Protein AF-A0A7X8QXZ8-F1 (afdb_monomer_lite)

Secondary structure (DSSP, 8-state):
--TTHHHHHHHHHHHHHHHHHHHHHHHHHHHHHHHHHHHHHHHHHHHHHHHHHHHHHHTSHHHHHHHHHHHH---PPPGGG-----GGGG----S-SHHHHHHHTTSS--

pLDDT: mean 71.01, std 10.29, range [41.56, 92.19]

Structure (mmCIF, N/CA/C/O backbone):
data_AF-A0A7X8QXZ8-F1
#
_entry.id   AF-A0A7X8QXZ8-F1
#
loop_
_atom_site.group_PDB
_atom_site.id
_atom_site.type_symbol
_atom_site.label_atom_id
_atom_site.label_alt_id
_atom_site.label_comp_id
_atom_site.label_asym_id
_atom_site.label_entity_id
_atom_site.label_seq_id
_atom_site.pdbx_PDB_ins_code
_atom_site.Cartn_x
_atom_site.Cartn_y
_atom_site.Cartn_z
_atom_site.occupancy
_atom_site.B_iso_or_equiv
_atom_site.auth_seq_id
_atom_site.auth_comp_id
_atom_site.auth_asym_id
_atom_site.auth_atom_id
_atom_site.pdbx_PDB_model_num
ATOM 1 N N . MET A 1 1 ? 43.842 -2.241 -51.329 1.00 52.72 1 MET A N 1
ATOM 2 C CA . MET A 1 1 ? 43.573 -2.376 -49.875 1.00 52.72 1 MET A CA 1
ATOM 3 C C . MET A 1 1 ? 42.426 -1.454 -49.409 1.00 52.72 1 MET A C 1
ATOM 5 O O . MET A 1 1 ? 42.419 -1.037 -48.264 1.00 52.72 1 MET A O 1
ATOM 9 N N . GLU A 1 2 ? 41.401 -1.175 -50.230 1.00 58.75 2 GLU A N 1
ATOM 10 C CA . GLU A 1 2 ? 40.462 -0.059 -49.948 1.00 58.75 2 GLU A CA 1
ATOM 11 C C . GLU A 1 2 ? 39.026 -0.471 -49.571 1.00 58.75 2 GLU A C 1
ATOM 13 O O . GLU A 1 2 ? 38.242 0.350 -49.113 1.00 58.75 2 GLU A O 1
ATOM 18 N N . ARG A 1 3 ? 38.663 -1.757 -49.667 1.00 62.59 3 ARG A N 1
ATOM 19 C CA . ARG A 1 3 ? 37.288 -2.234 -49.397 1.00 62.59 3 ARG A CA 1
ATOM 20 C C . ARG A 1 3 ? 36.935 -2.465 -47.919 1.00 62.59 3 ARG A C 1
ATOM 22 O O . ARG A 1 3 ? 35.807 -2.845 -47.628 1.00 62.59 3 ARG A O 1
ATOM 29 N N . ARG A 1 4 ? 37.869 -2.272 -46.979 1.00 61.00 4 ARG A N 1
ATOM 30 C CA . ARG A 1 4 ? 37.648 -2.571 -45.546 1.00 61.00 4 ARG A CA 1
ATOM 31 C C . ARG A 1 4 ? 36.936 -1.443 -44.786 1.00 61.00 4 ARG A C 1
ATOM 33 O O . ARG A 1 4 ? 36.181 -1.727 -43.865 1.00 61.00 4 ARG A O 1
ATOM 40 N N . PHE A 1 5 ? 37.098 -0.189 -45.212 1.00 62.91 5 PHE A N 1
ATOM 41 C CA . PHE A 1 5 ? 36.437 0.979 -44.612 1.00 62.91 5 PHE A CA 1
ATOM 42 C C . PHE A 1 5 ? 34.898 0.907 -44.540 1.00 62.91 5 PHE A C 1
ATOM 44 O O . PHE A 1 5 ? 34.362 1.180 -43.466 1.00 62.91 5 PHE A O 1
ATOM 51 N N . PRO A 1 6 ? 34.161 0.487 -45.591 1.00 76.75 6 PRO A N 1
ATOM 52 C CA . PRO A 1 6 ? 32.701 0.391 -45.504 1.00 76.75 6 PRO A CA 1
ATOM 53 C C . PRO A 1 6 ? 32.225 -0.713 -44.549 1.00 76.75 6 PRO A C 1
ATOM 55 O O . PRO A 1 6 ? 31.165 -0.586 -43.944 1.00 76.75 6 PRO A O 1
ATOM 58 N N . ILE A 1 7 ? 33.019 -1.775 -44.363 1.00 83.31 7 ILE A N 1
ATOM 59 C CA . ILE A 1 7 ? 32.681 -2.890 -43.465 1.00 83.31 7 ILE A CA 1
ATOM 60 C C . ILE A 1 7 ? 32.770 -2.438 -42.004 1.00 83.31 7 ILE A C 1
ATOM 62 O O . ILE A 1 7 ? 31.886 -2.747 -41.209 1.00 83.31 7 ILE A O 1
ATOM 66 N N . TYR A 1 8 ? 33.795 -1.655 -41.653 1.00 88.19 8 TYR A N 1
ATOM 67 C CA . TYR A 1 8 ? 33.914 -1.086 -40.309 1.00 88.19 8 TYR A CA 1
ATOM 68 C C . TYR A 1 8 ? 32.810 -0.070 -40.006 1.00 88.19 8 TYR A C 1
ATOM 70 O O . TYR A 1 8 ? 32.297 -0.059 -38.890 1.00 88.19 8 TYR A O 1
ATOM 78 N N . GLY A 1 9 ? 32.397 0.729 -40.996 1.00 87.88 9 GLY A N 1
ATOM 79 C CA . GLY A 1 9 ? 31.252 1.634 -40.855 1.00 87.88 9 GLY A CA 1
ATOM 80 C C . GLY A 1 9 ? 29.947 0.884 -40.582 1.00 87.88 9 GLY A C 1
ATOM 81 O O . GLY A 1 9 ? 29.209 1.243 -39.667 1.00 87.88 9 GLY A O 1
ATOM 82 N N . LEU A 1 10 ? 29.697 -0.206 -41.314 1.00 90.12 10 LEU A N 1
ATOM 83 C CA . LEU A 1 10 ? 28.517 -1.046 -41.105 1.00 90.12 10 LEU A CA 1
ATOM 84 C C . LEU A 1 10 ? 28.540 -1.745 -39.735 1.00 90.12 10 LEU A C 1
ATOM 86 O O . LEU A 1 10 ? 27.512 -1.817 -39.066 1.00 90.12 10 LEU A O 1
ATOM 90 N N . LEU A 1 11 ? 29.711 -2.214 -39.293 1.00 91.44 11 LEU A N 1
ATOM 91 C CA . LEU A 1 11 ? 29.885 -2.806 -37.964 1.00 91.44 11 LEU A CA 1
ATOM 92 C C . LEU A 1 11 ? 29.644 -1.790 -36.846 1.00 91.44 11 LEU A C 1
ATOM 94 O O . LEU A 1 11 ? 28.951 -2.111 -35.885 1.00 91.44 11 LEU A O 1
ATOM 98 N N . MET A 1 12 ? 30.161 -0.567 -36.980 1.00 89.81 12 MET A N 1
ATOM 99 C CA . MET A 1 12 ? 29.908 0.504 -36.012 1.00 89.81 12 MET A CA 1
ATOM 100 C C . MET A 1 12 ? 28.430 0.888 -35.958 1.00 89.81 12 MET A C 1
ATOM 102 O O . MET A 1 12 ? 27.880 1.044 -34.871 1.00 89.81 12 MET A O 1
ATOM 106 N N . LEU A 1 13 ? 27.765 0.977 -37.111 1.00 92.19 13 LEU A N 1
ATOM 107 C CA . LEU A 1 13 ? 26.332 1.254 -37.175 1.00 92.19 13 LEU A CA 1
ATOM 108 C C . LEU A 1 13 ? 25.511 0.131 -36.518 1.00 92.19 13 LEU A C 1
ATOM 110 O O . LEU A 1 13 ? 24.589 0.407 -35.752 1.00 92.19 13 LEU A O 1
ATOM 114 N N . GLY A 1 14 ? 25.870 -1.130 -36.776 1.00 92.12 14 GLY A N 1
ATOM 115 C CA . GLY A 1 14 ? 25.235 -2.293 -36.156 1.00 92.12 14 GLY A CA 1
ATOM 116 C C . GLY A 1 14 ? 25.433 -2.335 -34.639 1.00 92.12 14 GLY A C 1
ATOM 117 O O . GLY A 1 14 ? 24.482 -2.592 -33.901 1.00 92.12 14 GLY A O 1
ATOM 118 N N . LEU A 1 15 ? 26.640 -2.013 -34.164 1.00 91.69 15 LEU A N 1
ATOM 119 C CA . LEU A 1 15 ? 26.941 -1.912 -32.736 1.00 91.69 15 LEU A CA 1
ATOM 120 C C . LEU A 1 15 ? 26.103 -0.808 -32.073 1.00 91.69 15 LEU A C 1
ATOM 122 O O . LEU A 1 15 ? 25.468 -1.048 -31.048 1.00 91.69 15 LEU A O 1
ATOM 126 N N . LEU A 1 16 ? 26.048 0.378 -32.688 1.00 89.94 16 LEU A N 1
ATOM 127 C CA . LEU A 1 16 ? 25.285 1.520 -32.181 1.00 89.94 16 LEU A CA 1
ATOM 128 C C . LEU A 1 16 ? 23.782 1.206 -32.096 1.00 89.94 16 LEU A C 1
ATOM 130 O O . LEU A 1 16 ? 23.138 1.495 -31.086 1.00 89.94 1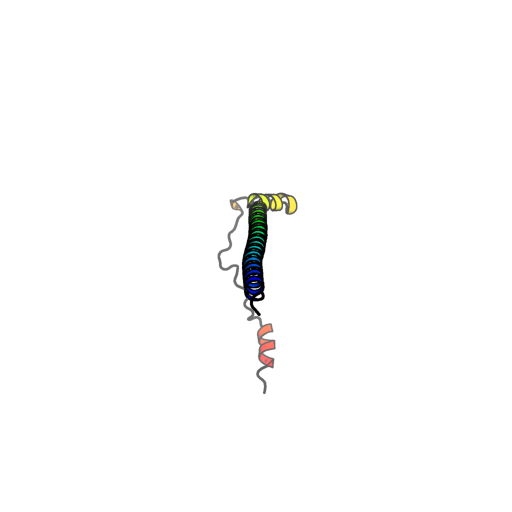6 LEU A O 1
ATOM 134 N N . ALA A 1 17 ? 23.233 0.563 -33.130 1.00 86.94 17 ALA A N 1
ATOM 135 C CA . ALA A 1 17 ? 21.842 0.122 -33.144 1.00 86.94 17 ALA A CA 1
ATOM 136 C C . ALA A 1 17 ? 21.560 -0.906 -32.035 1.00 86.94 17 ALA A C 1
ATOM 138 O O . ALA A 1 17 ? 20.546 -0.806 -31.345 1.00 86.94 17 ALA A O 1
ATOM 139 N N . SER A 1 18 ? 22.476 -1.855 -31.814 1.00 86.50 18 SER A N 1
ATOM 140 C CA . SER A 1 18 ? 22.339 -2.858 -30.754 1.00 86.50 18 SER A CA 1
ATOM 141 C C . SER A 1 18 ? 22.337 -2.234 -29.355 1.00 86.50 18 SER A C 1
ATOM 143 O O . SER A 1 18 ? 21.535 -2.640 -28.516 1.00 86.50 18 SER A O 1
ATOM 145 N N . VAL A 1 19 ? 23.194 -1.239 -29.100 1.00 87.31 19 VAL A N 1
ATOM 146 C CA . VAL A 1 19 ? 23.243 -0.534 -27.806 1.00 87.31 19 VAL A CA 1
ATOM 147 C C . VAL A 1 19 ? 21.935 0.217 -27.545 1.00 87.31 19 VAL A C 1
ATOM 149 O O . VAL A 1 19 ? 21.363 0.082 -26.465 1.00 87.31 19 VAL A O 1
ATOM 152 N N . MET A 1 20 ? 21.395 0.921 -28.546 1.00 81.62 20 MET A N 1
ATOM 153 C CA . MET A 1 20 ? 20.111 1.620 -28.398 1.00 81.62 20 MET A CA 1
ATOM 154 C C . MET A 1 20 ? 18.937 0.679 -28.113 1.00 81.62 20 MET A C 1
ATOM 156 O O . MET A 1 20 ? 18.042 1.017 -27.334 1.00 81.62 20 MET A O 1
ATOM 160 N N . VAL A 1 21 ? 18.911 -0.501 -28.739 1.00 82.00 21 VAL A N 1
ATOM 161 C CA . VAL A 1 21 ? 17.874 -1.503 -28.451 1.00 82.00 21 VAL A CA 1
ATOM 162 C C . VAL A 1 21 ? 18.027 -2.027 -27.023 1.00 82.00 21 VAL A C 1
ATOM 164 O O . VAL A 1 21 ? 17.032 -2.147 -26.309 1.00 82.00 21 VAL A O 1
ATOM 167 N N . PHE A 1 22 ? 19.259 -2.279 -26.580 1.00 80.62 22 PHE A N 1
ATOM 168 C CA . PHE A 1 22 ? 19.542 -2.771 -25.235 1.00 80.62 22 PHE A CA 1
ATOM 169 C C . PHE A 1 22 ? 19.105 -1.776 -24.149 1.00 80.62 22 PHE A C 1
ATOM 171 O O . PHE A 1 22 ? 18.420 -2.172 -23.208 1.00 80.62 22 PHE A O 1
ATOM 178 N N . GLU A 1 23 ? 19.390 -0.481 -24.315 1.00 70.88 23 GLU A N 1
ATOM 179 C CA . GLU A 1 23 ? 18.923 0.565 -23.392 1.00 70.88 23 GLU A CA 1
ATOM 180 C C . GLU A 1 23 ? 17.395 0.616 -23.289 1.00 70.88 23 GLU A C 1
ATOM 182 O O . GLU A 1 23 ? 16.843 0.694 -22.189 1.00 70.88 23 GLU A O 1
ATOM 187 N N . ARG A 1 24 ? 16.688 0.515 -24.422 1.00 68.25 24 ARG A N 1
ATOM 188 C CA . ARG A 1 24 ? 15.216 0.511 -24.437 1.00 68.25 24 ARG A CA 1
ATOM 189 C C . ARG A 1 24 ? 14.633 -0.715 -23.741 1.00 68.25 24 ARG A C 1
ATOM 191 O O . ARG A 1 24 ? 13.643 -0.591 -23.017 1.00 68.25 24 ARG A O 1
ATOM 198 N N . VAL A 1 25 ? 15.235 -1.887 -23.933 1.00 69.25 25 VAL A N 1
ATOM 199 C CA . VAL A 1 25 ? 14.810 -3.128 -23.268 1.00 69.25 25 VAL A CA 1
ATOM 200 C C . VAL A 1 25 ? 15.044 -3.027 -21.761 1.00 69.25 25 VAL A C 1
ATOM 202 O O . VAL A 1 25 ? 14.127 -3.316 -20.992 1.00 69.25 25 VAL A O 1
ATOM 205 N N . TYR A 1 26 ? 16.203 -2.527 -21.329 1.00 63.88 26 TYR A N 1
ATOM 206 C CA . TYR A 1 26 ? 16.491 -2.294 -19.911 1.00 63.88 26 TYR A CA 1
ATOM 207 C C . TYR A 1 26 ? 15.519 -1.301 -19.277 1.00 63.88 26 TYR A C 1
ATOM 209 O O . TYR A 1 26 ? 14.947 -1.596 -18.230 1.00 63.88 26 TYR A O 1
ATOM 217 N N . ALA A 1 27 ? 15.254 -0.169 -19.932 1.00 61.47 27 ALA A N 1
ATOM 218 C CA . ALA A 1 27 ? 14.287 0.814 -19.450 1.00 61.47 27 ALA A CA 1
ATOM 219 C C . ALA A 1 27 ? 12.870 0.226 -19.329 1.00 61.47 27 ALA A C 1
ATOM 221 O O . ALA A 1 27 ? 12.162 0.502 -18.362 1.00 61.47 27 ALA A O 1
ATOM 222 N N . THR A 1 28 ? 12.472 -0.632 -20.271 1.00 63.56 28 THR A N 1
ATOM 223 C CA . THR A 1 28 ? 11.162 -1.300 -20.246 1.00 63.56 28 THR A CA 1
ATOM 224 C C . THR A 1 28 ? 11.077 -2.339 -19.127 1.00 63.56 28 THR A C 1
ATOM 226 O O . THR A 1 28 ? 10.069 -2.400 -18.425 1.00 63.56 28 THR A O 1
ATOM 229 N N . HIS A 1 29 ? 12.136 -3.121 -18.903 1.00 61.22 29 HIS A N 1
ATOM 230 C CA . HIS A 1 29 ? 12.199 -4.079 -17.798 1.00 61.22 29 HIS A CA 1
ATOM 231 C C . HIS A 1 29 ? 12.221 -3.389 -16.430 1.00 61.22 29 HIS A C 1
ATOM 233 O O . HIS A 1 29 ? 11.477 -3.802 -15.541 1.00 61.22 29 HIS A O 1
ATOM 239 N N . MET A 1 30 ? 12.996 -2.310 -16.271 1.00 61.06 30 MET A N 1
ATOM 240 C CA . MET A 1 30 ? 12.972 -1.486 -15.058 1.00 61.06 30 MET A CA 1
ATOM 241 C C . MET A 1 30 ? 11.589 -0.864 -14.838 1.00 61.06 30 MET A C 1
ATOM 243 O O . MET A 1 30 ? 11.068 -0.907 -13.727 1.00 61.06 30 MET A O 1
ATOM 247 N N . GLY A 1 31 ? 10.970 -0.318 -15.889 1.00 60.84 31 GLY A N 1
ATOM 248 C CA . GLY A 1 31 ? 9.632 0.268 -15.814 1.00 60.84 31 GLY A CA 1
ATOM 249 C C . GLY A 1 31 ? 8.573 -0.751 -15.397 1.00 60.84 31 GLY A C 1
ATOM 250 O O . GLY A 1 31 ? 7.737 -0.452 -14.545 1.00 60.84 31 GLY A O 1
ATOM 251 N N . LYS A 1 32 ? 8.653 -1.974 -15.933 1.00 62.19 32 LYS A N 1
ATOM 252 C CA . LYS A 1 32 ? 7.759 -3.076 -15.571 1.00 62.19 32 LYS A CA 1
ATOM 253 C C . LYS A 1 32 ? 7.972 -3.541 -14.129 1.00 62.19 32 LYS A C 1
ATOM 255 O O . LYS A 1 32 ? 7.004 -3.654 -13.394 1.00 62.19 32 LYS A O 1
ATOM 260 N N . ALA A 1 33 ? 9.220 -3.694 -13.686 1.00 64.44 33 ALA A N 1
ATOM 261 C CA . ALA A 1 33 ? 9.521 -4.053 -12.299 1.00 64.44 33 ALA A CA 1
ATOM 262 C C . ALA A 1 33 ? 9.016 -3.000 -11.293 1.00 64.44 33 ALA A C 1
ATOM 264 O O . ALA A 1 33 ? 8.513 -3.343 -10.226 1.00 64.44 33 ALA A O 1
ATOM 265 N N . VAL A 1 34 ? 9.105 -1.711 -11.639 1.00 64.62 34 VAL A N 1
ATOM 266 C CA . VAL A 1 34 ? 8.564 -0.621 -10.811 1.00 64.62 34 VAL A CA 1
ATOM 267 C C . VAL A 1 34 ? 7.033 -0.613 -10.819 1.00 64.62 34 VAL A C 1
ATOM 269 O O . VAL A 1 34 ? 6.425 -0.326 -9.786 1.00 64.62 34 VAL A O 1
ATOM 272 N N . ALA A 1 35 ? 6.403 -0.919 -11.955 1.00 64.25 35 ALA A N 1
ATOM 273 C CA . ALA A 1 35 ? 4.952 -1.042 -12.051 1.00 64.25 35 ALA A CA 1
ATOM 274 C C . ALA A 1 35 ? 4.434 -2.206 -11.191 1.00 64.25 35 ALA A C 1
ATOM 276 O O . ALA A 1 35 ? 3.570 -1.978 -10.345 1.00 64.25 35 ALA A O 1
ATOM 277 N N . ASP A 1 36 ? 5.039 -3.389 -11.320 1.00 67.25 36 ASP A N 1
ATOM 278 C CA . ASP A 1 36 ? 4.682 -4.586 -10.550 1.00 67.25 36 ASP A CA 1
ATOM 279 C C . ASP A 1 36 ? 4.870 -4.346 -9.037 1.00 67.25 36 ASP A C 1
ATOM 281 O O . ASP A 1 36 ? 3.991 -4.652 -8.230 1.00 67.25 36 ASP A O 1
ATOM 285 N N . ALA A 1 37 ? 5.976 -3.705 -8.632 1.00 65.94 37 ALA A N 1
ATOM 286 C CA . ALA A 1 37 ? 6.221 -3.365 -7.227 1.00 65.94 37 ALA A CA 1
ATOM 287 C C . ALA A 1 37 ? 5.207 -2.348 -6.667 1.00 65.94 37 ALA A C 1
ATOM 289 O O . ALA A 1 37 ? 4.798 -2.440 -5.507 1.00 65.94 37 ALA A O 1
ATOM 290 N N . ARG A 1 38 ? 4.777 -1.368 -7.476 1.00 60.19 38 ARG A N 1
ATOM 291 C CA . ARG A 1 38 ? 3.731 -0.408 -7.080 1.00 60.19 38 ARG A CA 1
ATOM 292 C C . ARG A 1 38 ? 2.363 -1.064 -6.965 1.00 60.19 38 ARG A C 1
ATOM 294 O O . ARG A 1 38 ? 1.577 -0.656 -6.111 1.00 60.19 38 ARG A O 1
ATOM 301 N N . GLU A 1 39 ? 2.067 -2.032 -7.819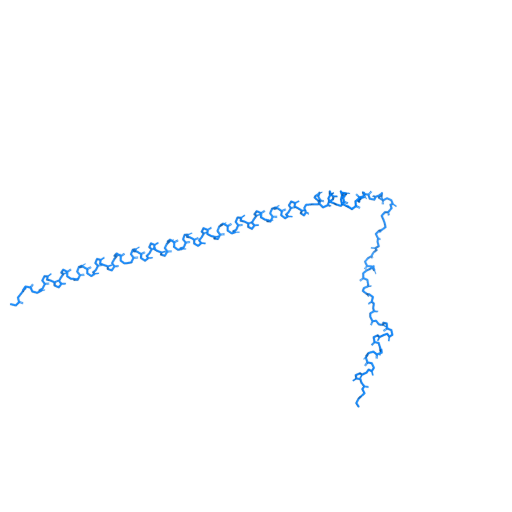 1.00 72.19 39 GLU A N 1
ATOM 302 C CA . GLU A 1 39 ? 0.813 -2.777 -7.774 1.00 72.19 39 GLU A CA 1
ATOM 303 C C . GLU A 1 39 ? 0.729 -3.648 -6.514 1.00 72.19 39 GLU A C 1
ATOM 305 O O . GLU A 1 39 ? -0.273 -3.574 -5.801 1.00 72.19 39 GLU A O 1
ATOM 310 N N . ASP A 1 40 ? 1.808 -4.354 -6.154 1.00 67.69 40 ASP A N 1
ATOM 311 C CA . ASP A 1 40 ? 1.840 -5.159 -4.923 1.00 67.69 40 ASP A CA 1
ATOM 312 C C . ASP A 1 40 ? 1.709 -4.283 -3.663 1.00 67.69 40 ASP A C 1
ATOM 314 O O . ASP A 1 40 ? 0.964 -4.610 -2.736 1.00 67.69 40 ASP A O 1
ATOM 318 N N . LEU A 1 41 ? 2.354 -3.110 -3.643 1.00 68.25 41 LEU A N 1
ATOM 319 C CA . LEU A 1 41 ? 2.186 -2.143 -2.553 1.00 68.25 41 LEU A CA 1
ATOM 320 C C . LEU A 1 41 ? 0.742 -1.644 -2.426 1.00 68.25 41 LEU A C 1
ATOM 322 O O . LEU A 1 41 ? 0.196 -1.639 -1.322 1.00 68.25 41 LEU A O 1
ATOM 326 N N . LYS A 1 42 ? 0.099 -1.273 -3.540 1.00 71.69 42 LYS A N 1
ATOM 327 C CA . LYS A 1 42 ? -1.307 -0.838 -3.535 1.00 71.69 42 LYS A CA 1
ATOM 328 C C . LYS A 1 42 ? -2.240 -1.940 -3.047 1.00 71.69 42 LYS A C 1
ATOM 330 O O . LYS A 1 42 ? -3.134 -1.672 -2.248 1.00 71.69 42 LYS A O 1
ATOM 335 N N . PHE A 1 43 ? -2.019 -3.175 -3.488 1.00 76.50 43 PHE A N 1
ATOM 336 C CA . PHE A 1 43 ? -2.834 -4.313 -3.076 1.00 76.50 43 PHE A CA 1
ATOM 337 C C . PHE A 1 43 ? -2.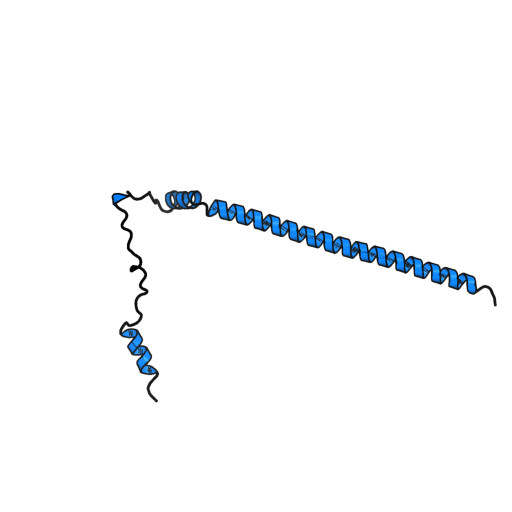694 -4.610 -1.577 1.00 76.50 43 PHE A C 1
ATOM 339 O O . PHE A 1 43 ? -3.689 -4.826 -0.880 1.00 76.50 43 PHE A O 1
ATOM 346 N N . ARG A 1 44 ? -1.466 -4.565 -1.048 1.00 66.50 44 ARG A N 1
ATOM 347 C CA . ARG A 1 44 ? -1.203 -4.734 0.390 1.00 66.50 44 ARG A CA 1
ATOM 348 C C . ARG A 1 44 ? -1.805 -3.611 1.228 1.00 66.50 44 ARG A C 1
ATOM 350 O O . ARG A 1 44 ? -2.309 -3.878 2.317 1.00 66.50 44 ARG A O 1
ATOM 357 N N . GLN A 1 45 ? -1.768 -2.379 0.732 1.00 71.38 45 GLN A N 1
ATOM 358 C CA . GLN A 1 45 ? -2.340 -1.231 1.427 1.00 71.38 45 GLN A CA 1
ATOM 359 C C . GLN A 1 45 ? -3.871 -1.308 1.478 1.00 71.38 45 GLN A C 1
ATOM 361 O O . GLN A 1 45 ? -4.436 -1.203 2.563 1.00 71.38 45 GLN A O 1
ATOM 366 N N . ALA A 1 46 ? -4.522 -1.638 0.359 1.00 68.62 46 ALA A N 1
ATOM 367 C CA . ALA A 1 46 ? -5.969 -1.855 0.312 1.00 68.62 46 ALA A CA 1
ATOM 368 C C . ALA A 1 46 ? -6.424 -2.993 1.246 1.00 68.62 46 ALA A C 1
ATOM 370 O O . ALA A 1 46 ? -7.452 -2.888 1.912 1.00 68.62 46 ALA A O 1
ATOM 371 N N . ARG A 1 47 ? -5.638 -4.075 1.348 1.00 69.06 47 ARG A N 1
ATOM 372 C CA . ARG A 1 47 ? -5.902 -5.163 2.306 1.00 69.06 47 ARG A CA 1
ATOM 373 C C . ARG A 1 47 ? -5.805 -4.711 3.759 1.00 69.06 47 ARG A C 1
ATOM 375 O O . ARG A 1 47 ? -6.651 -5.099 4.557 1.00 69.06 47 ARG A O 1
ATOM 382 N N . ASN A 1 48 ? -4.798 -3.912 4.102 1.00 69.31 48 ASN A N 1
ATOM 383 C CA . ASN A 1 48 ? -4.666 -3.376 5.456 1.00 69.31 48 ASN A CA 1
ATOM 384 C C . ASN A 1 48 ? -5.820 -2.437 5.810 1.00 69.31 48 ASN A C 1
ATOM 386 O O . ASN A 1 48 ? -6.379 -2.566 6.893 1.00 69.31 48 ASN A O 1
ATOM 390 N N . GLU A 1 49 ? -6.203 -1.539 4.904 1.00 74.44 49 GLU A N 1
ATOM 391 C CA . GLU A 1 49 ? -7.351 -0.650 5.112 1.00 74.44 49 GLU A CA 1
ATOM 392 C C . GLU A 1 49 ? -8.641 -1.450 5.315 1.00 74.44 49 GLU A C 1
ATOM 394 O O . GLU A 1 49 ? -9.402 -1.175 6.239 1.00 74.44 49 GLU A O 1
ATOM 399 N N . HIS A 1 50 ? -8.861 -2.498 4.517 1.00 72.25 50 HIS A N 1
ATOM 400 C CA . HIS A 1 50 ? -10.019 -3.373 4.677 1.00 72.25 50 HIS A CA 1
ATOM 401 C C . HIS A 1 50 ? -10.038 -4.081 6.040 1.00 72.25 50 HIS A C 1
ATOM 403 O O . HIS A 1 50 ? -11.047 -4.038 6.739 1.00 72.25 50 HIS A O 1
ATOM 409 N N . MET A 1 51 ? -8.910 -4.661 6.460 1.00 68.19 51 MET A N 1
ATOM 410 C CA . MET A 1 51 ? -8.796 -5.312 7.771 1.00 68.19 51 MET A CA 1
ATOM 411 C C . MET A 1 51 ? -8.960 -4.324 8.932 1.00 68.19 51 MET A C 1
ATOM 413 O O . MET A 1 51 ? -9.515 -4.683 9.967 1.00 68.19 51 MET A O 1
ATOM 417 N N . GLN A 1 52 ? -8.495 -3.080 8.784 1.00 70.00 52 GLN A N 1
ATOM 418 C CA . GLN A 1 52 ? -8.709 -2.033 9.786 1.00 70.00 52 GLN A CA 1
ATOM 419 C C . GLN A 1 52 ? -10.190 -1.672 9.903 1.00 70.00 52 GLN A C 1
ATOM 421 O O . GLN A 1 52 ? -10.697 -1.618 11.019 1.00 70.00 52 GLN A O 1
ATOM 426 N N . MET A 1 53 ? -10.901 -1.531 8.782 1.00 72.44 53 MET A N 1
ATOM 427 C CA . MET A 1 53 ? -12.350 -1.303 8.787 1.00 72.44 53 MET A CA 1
ATOM 428 C C . MET A 1 53 ? -13.118 -2.466 9.434 1.00 72.44 53 MET A C 1
ATOM 430 O O . MET A 1 53 ? -14.041 -2.238 10.215 1.00 72.44 53 MET A O 1
ATOM 434 N N . GLU A 1 54 ? -12.730 -3.714 9.162 1.00 71.56 54 GLU A N 1
ATOM 435 C CA . GLU A 1 54 ? -13.326 -4.885 9.820 1.00 71.56 54 GLU A CA 1
ATOM 436 C C . GLU A 1 54 ? -13.036 -4.906 11.325 1.00 71.56 54 GLU A C 1
ATOM 438 O O . GLU A 1 54 ? -13.926 -5.192 12.126 1.00 71.56 54 GLU A O 1
ATOM 443 N N . LEU A 1 55 ? -11.810 -4.567 11.736 1.00 68.56 55 LEU A N 1
ATOM 444 C CA . LEU A 1 55 ? -11.453 -4.457 13.149 1.00 68.56 55 LEU A CA 1
ATOM 445 C C . LEU A 1 55 ? -12.228 -3.346 13.850 1.00 68.56 55 LEU A C 1
ATOM 447 O O . LEU A 1 55 ? -12.634 -3.541 14.992 1.00 68.56 55 LEU A O 1
ATOM 451 N N . GLU A 1 56 ? -12.443 -2.207 13.201 1.00 67.31 56 GLU A N 1
ATOM 452 C CA . GLU A 1 56 ? -13.267 -1.119 13.729 1.00 67.31 56 GLU A CA 1
ATOM 453 C C . GLU A 1 56 ? -14.735 -1.531 13.858 1.00 67.31 56 GLU A C 1
ATOM 455 O O . GLU A 1 56 ? -15.364 -1.223 14.868 1.00 67.31 56 GLU A O 1
ATOM 460 N N . GLN A 1 57 ? -15.271 -2.294 12.903 1.00 67.00 57 GLN A N 1
ATOM 461 C CA . GLN A 1 57 ? -16.617 -2.862 13.019 1.00 67.00 57 GLN A CA 1
ATOM 462 C C . GLN A 1 57 ? -16.713 -3.886 14.155 1.00 67.00 57 GLN A C 1
ATOM 464 O O . GLN A 1 57 ? -17.650 -3.834 14.951 1.00 67.00 57 GLN A O 1
ATOM 469 N N . LEU A 1 58 ? -15.737 -4.785 14.286 1.00 61.91 58 LEU A N 1
ATOM 470 C CA . LEU A 1 58 ? -15.732 -5.819 15.325 1.00 61.91 58 LEU A CA 1
ATOM 471 C C . LEU A 1 58 ? -15.486 -5.248 16.726 1.00 61.91 58 LEU A C 1
ATOM 473 O O . LEU A 1 58 ? -16.100 -5.714 17.686 1.00 61.91 58 LEU A O 1
ATOM 477 N N . LYS A 1 59 ? -14.611 -4.241 16.845 1.00 62.41 59 LYS A N 1
ATOM 478 C CA . LYS A 1 59 ? -14.353 -3.493 18.086 1.00 62.41 59 LYS A CA 1
ATOM 479 C C . LYS A 1 59 ? -15.376 -2.393 18.345 1.00 62.41 59 LYS A C 1
ATOM 481 O O . LYS A 1 59 ? -15.259 -1.716 19.367 1.00 62.41 59 LYS A O 1
ATOM 486 N N . SER A 1 60 ? -16.342 -2.187 17.449 1.00 67.69 60 SER A N 1
ATOM 487 C CA . SER A 1 60 ? -17.384 -1.197 17.682 1.00 67.69 60 SER A CA 1
ATOM 488 C C . SER A 1 60 ? -18.092 -1.525 19.006 1.00 67.69 60 SER A C 1
ATOM 490 O O . SER A 1 60 ? -18.356 -2.702 19.282 1.00 67.69 60 SER A O 1
ATOM 492 N N . PRO A 1 61 ? -18.374 -0.518 19.851 1.00 65.06 61 PRO A N 1
ATOM 493 C CA . PRO A 1 61 ? -18.988 -0.729 21.160 1.00 65.06 61 PRO A CA 1
ATOM 494 C C . PRO A 1 61 ? -20.257 -1.580 21.085 1.00 65.06 61 PRO A C 1
ATOM 496 O O . PRO A 1 61 ? -20.445 -2.457 21.915 1.00 65.06 61 PRO A O 1
ATOM 499 N N . SER A 1 62 ? -21.050 -1.418 20.023 1.00 69.19 62 SER A N 1
ATOM 500 C CA . SER A 1 62 ? -22.262 -2.199 19.769 1.00 69.19 62 SER A CA 1
ATOM 501 C C . SER A 1 62 ? -22.001 -3.694 19.558 1.00 69.19 62 SER A C 1
ATOM 503 O O . SER A 1 62 ? -22.740 -4.519 20.084 1.00 69.19 62 SER A O 1
ATOM 505 N N . SER A 1 63 ? -20.948 -4.067 18.822 1.00 67.50 63 SER A N 1
ATOM 506 C CA . SER A 1 63 ? -20.558 -5.473 18.622 1.00 67.50 63 SER A CA 1
ATOM 507 C C . SER A 1 63 ? -20.092 -6.114 19.935 1.00 67.50 63 SER A C 1
ATOM 509 O O . SER A 1 63 ? -20.455 -7.248 20.258 1.00 67.50 63 SER A O 1
ATOM 511 N N . VAL A 1 64 ? -19.331 -5.364 20.737 1.00 72.88 64 VAL A N 1
ATOM 512 C CA . VAL A 1 64 ? -18.859 -5.816 22.053 1.00 72.88 64 VAL A CA 1
ATOM 513 C C . VAL A 1 64 ? -20.017 -5.933 23.049 1.00 72.88 64 VAL A C 1
ATOM 515 O O . VAL A 1 64 ? -20.099 -6.934 23.758 1.00 72.88 64 VAL A O 1
ATOM 518 N N . GLU A 1 65 ? -20.933 -4.964 23.074 1.00 73.50 65 GLU A N 1
ATOM 519 C CA . GLU A 1 65 ? -22.159 -4.988 23.881 1.00 73.50 65 GLU A CA 1
ATOM 520 C C . GLU A 1 65 ? -23.048 -6.178 23.516 1.00 73.50 65 GLU A C 1
ATOM 522 O O . GLU A 1 65 ? -23.510 -6.897 24.402 1.00 73.50 65 GLU A O 1
ATOM 527 N N . GLN A 1 66 ? -23.229 -6.444 22.221 1.00 77.44 66 GLN A N 1
ATOM 528 C CA . GLN A 1 66 ? -24.015 -7.580 21.750 1.00 77.44 66 GLN A CA 1
ATOM 529 C C . GLN A 1 66 ? -23.361 -8.913 22.130 1.00 77.44 66 GLN A C 1
ATOM 531 O O . GLN A 1 66 ? -24.032 -9.803 22.644 1.00 77.44 66 GLN A O 1
ATOM 536 N N . MET A 1 67 ? -22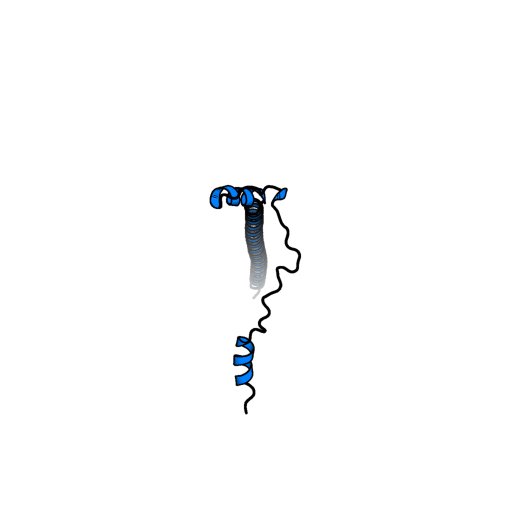.039 -9.047 21.981 1.00 78.44 67 MET A N 1
ATOM 537 C CA . MET A 1 67 ? -21.330 -10.250 22.428 1.00 78.44 67 MET A CA 1
ATOM 538 C C . MET A 1 67 ? -21.382 -10.421 23.957 1.00 78.44 67 MET A C 1
ATOM 540 O O . MET A 1 67 ? -21.513 -11.549 24.439 1.00 78.44 67 MET A O 1
ATOM 544 N N . ALA A 1 68 ? -21.301 -9.331 24.724 1.00 80.44 68 ALA A N 1
ATOM 545 C CA . ALA A 1 68 ? -21.449 -9.346 26.179 1.00 80.44 68 ALA A CA 1
ATOM 546 C C . ALA A 1 68 ? -22.860 -9.783 26.603 1.00 80.44 68 ALA A C 1
ATOM 548 O O . ALA A 1 68 ? -23.007 -10.576 27.536 1.00 80.44 68 ALA A O 1
ATOM 549 N N . HIS A 1 69 ? -23.888 -9.329 25.893 1.00 81.06 69 HIS A N 1
ATOM 550 C CA . HIS A 1 69 ? -25.260 -9.753 26.130 1.00 81.06 69 HIS A CA 1
ATOM 551 C C . HIS A 1 69 ? -25.472 -11.228 25.758 1.00 81.06 69 HIS A C 1
ATOM 553 O O . HIS A 1 69 ? -25.876 -12.027 26.600 1.00 81.06 69 HIS A O 1
ATOM 559 N N . ASP A 1 70 ? -25.108 -11.615 24.534 1.00 82.19 70 ASP A N 1
ATOM 560 C CA . ASP A 1 70 ? -25.426 -12.930 23.972 1.00 82.19 70 ASP A CA 1
ATOM 561 C C . ASP A 1 70 ? -24.597 -14.062 24.592 1.00 82.19 70 ASP A C 1
ATOM 563 O O . ASP A 1 70 ? -25.107 -15.161 24.816 1.00 82.19 70 ASP A O 1
ATOM 567 N N . ARG A 1 71 ? -23.302 -13.830 24.857 1.00 83.12 71 ARG A N 1
ATOM 568 C CA . ARG A 1 71 ? -22.408 -14.877 25.385 1.00 83.12 71 ARG A CA 1
ATOM 569 C C . ARG A 1 71 ? -22.253 -14.859 26.891 1.00 83.12 71 ARG A C 1
ATOM 571 O O . ARG A 1 71 ? -22.044 -15.917 27.480 1.00 83.12 71 ARG A O 1
ATOM 578 N N . LEU A 1 72 ? -22.275 -13.676 27.496 1.00 83.00 72 LEU A N 1
ATOM 579 C CA . LEU A 1 72 ? -22.003 -13.508 28.924 1.00 83.00 72 LEU A CA 1
ATOM 580 C C . LEU A 1 72 ? -23.280 -13.203 29.714 1.00 83.00 72 LEU A C 1
ATOM 582 O O . LEU A 1 72 ? -23.215 -13.106 30.937 1.00 83.00 72 LEU A O 1
ATOM 586 N N . GLY A 1 73 ? -24.435 -13.086 29.043 1.00 82.94 73 GLY A N 1
ATOM 587 C CA . GLY A 1 73 ? 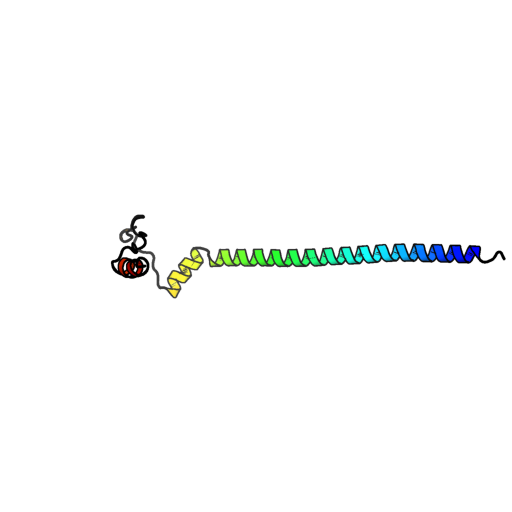-25.715 -12.791 29.685 1.00 82.94 73 GLY A CA 1
ATOM 588 C C . GLY A 1 73 ? -25.712 -11.441 30.395 1.00 82.94 73 GLY A C 1
ATOM 589 O O . GLY A 1 73 ? -26.491 -11.240 31.327 1.00 82.94 73 GLY A O 1
ATOM 590 N N . MET A 1 74 ? -24.799 -10.539 30.021 1.00 80.06 74 MET A N 1
ATOM 591 C CA . MET A 1 74 ? -24.669 -9.257 30.693 1.00 80.06 74 MET A CA 1
ATOM 592 C C . MET A 1 74 ? -25.871 -8.378 30.365 1.00 80.06 74 MET A C 1
ATOM 594 O O . MET A 1 74 ? -26.270 -8.218 29.211 1.00 80.06 74 MET A O 1
ATOM 598 N N . VAL A 1 75 ? -26.443 -7.796 31.410 1.00 80.88 75 VAL A N 1
ATOM 599 C CA . VAL A 1 75 ? -27.535 -6.828 31.332 1.00 80.88 75 VAL A CA 1
ATOM 600 C C . VAL A 1 75 ? -27.014 -5.522 31.902 1.00 80.88 75 VAL A C 1
ATOM 602 O O . VAL A 1 75 ? -26.195 -5.532 32.825 1.00 80.88 75 VAL A O 1
ATOM 605 N N . TYR A 1 76 ? -27.474 -4.403 31.347 1.00 79.50 76 TYR A N 1
ATOM 606 C CA . TYR A 1 76 ? -27.103 -3.095 31.861 1.00 79.50 76 TYR A CA 1
ATOM 607 C C . TYR A 1 76 ? -27.475 -3.007 33.350 1.00 79.50 76 TYR A C 1
ATOM 609 O O . TYR A 1 76 ? -28.634 -3.261 33.697 1.00 79.50 76 TYR A O 1
ATOM 617 N N . PRO A 1 77 ? -26.515 -2.710 34.241 1.00 80.38 77 PRO A N 1
ATOM 618 C CA . PRO A 1 77 ? -26.815 -2.569 35.652 1.00 80.38 77 PRO A CA 1
ATOM 619 C C . PRO A 1 77 ? -27.718 -1.356 35.864 1.00 80.38 77 PRO A C 1
ATOM 621 O O . PRO A 1 77 ? -27.590 -0.334 35.190 1.00 80.38 77 PRO A O 1
ATOM 624 N N . ASP A 1 78 ? -28.621 -1.482 36.830 1.00 81.94 78 ASP A N 1
ATOM 625 C CA . ASP A 1 78 ? -29.434 -0.373 37.316 1.00 81.94 78 ASP A CA 1
ATOM 626 C C . ASP A 1 78 ? -28.493 0.756 37.791 1.00 81.94 78 ASP A C 1
ATOM 628 O O . ASP A 1 78 ? -27.573 0.460 38.567 1.00 81.94 78 ASP A O 1
ATOM 632 N N . PRO A 1 79 ? -28.644 2.010 37.317 1.00 74.88 79 PRO A N 1
ATOM 633 C CA . PRO A 1 79 ? -27.713 3.100 37.625 1.00 74.88 79 PRO A CA 1
ATOM 634 C C . PRO A 1 79 ? -27.517 3.310 39.130 1.00 74.88 79 PRO A C 1
ATOM 636 O O . PRO A 1 79 ? -26.409 3.623 39.565 1.00 74.88 79 PRO A O 1
ATOM 639 N N . ASP A 1 80 ? -28.544 3.028 39.932 1.00 78.88 80 ASP A N 1
ATOM 640 C CA . ASP A 1 80 ? -28.509 3.166 41.392 1.00 78.88 80 ASP A CA 1
ATOM 641 C C . ASP A 1 80 ? -27.672 2.073 42.090 1.00 78.88 80 ASP A C 1
ATOM 643 O O . ASP A 1 80 ? -27.439 2.129 43.299 1.00 78.88 80 ASP A O 1
ATOM 647 N N . ARG A 1 81 ? -27.205 1.058 41.349 1.00 72.12 81 ARG A N 1
ATOM 648 C CA . ARG A 1 81 ? -26.427 -0.084 41.865 1.00 72.12 81 ARG A CA 1
ATOM 649 C C . ARG A 1 81 ? -24.961 -0.077 41.435 1.00 72.12 81 ARG A C 1
ATOM 651 O O . ARG A 1 81 ? -24.229 -1.010 41.768 1.00 72.12 81 ARG A O 1
ATOM 658 N N . VAL A 1 82 ? -24.517 0.950 40.713 1.00 75.56 82 VAL A N 1
ATOM 659 C CA . VAL A 1 82 ? -23.130 1.066 40.250 1.00 75.56 82 VAL A CA 1
ATOM 660 C C . VAL A 1 82 ? -22.306 1.842 41.281 1.00 75.56 82 VAL A C 1
ATOM 662 O O . VAL A 1 82 ? -22.425 3.057 41.400 1.00 75.56 82 VAL A O 1
ATOM 665 N N . LEU A 1 83 ? -21.435 1.147 42.020 1.00 79.50 83 LEU A N 1
ATOM 666 C CA . LEU A 1 83 ? -20.410 1.790 42.848 1.00 79.50 83 LEU A CA 1
ATOM 667 C C . LEU A 1 83 ? -19.088 1.888 42.079 1.00 79.50 83 LEU A C 1
ATOM 669 O O . LEU A 1 83 ? -18.436 0.878 41.820 1.00 79.50 83 LEU A O 1
ATOM 673 N N . ALA A 1 84 ? -18.664 3.112 41.762 1.00 76.38 84 ALA A N 1
ATOM 674 C CA . ALA A 1 84 ? -17.322 3.380 41.258 1.00 76.38 84 ALA A CA 1
ATOM 675 C C . ALA A 1 84 ? -16.330 3.422 42.432 1.00 76.38 84 ALA A C 1
ATOM 677 O O . ALA A 1 84 ? -16.381 4.320 43.274 1.00 76.38 84 ALA A O 1
ATOM 678 N N . LEU A 1 85 ? -15.429 2.442 42.503 1.00 76.00 85 LEU A N 1
ATOM 679 C CA . LEU A 1 85 ? -14.293 2.493 43.421 1.00 76.00 85 LEU A CA 1
ATOM 680 C C . LEU A 1 85 ? -13.270 3.489 42.856 1.00 76.00 85 LEU A C 1
ATOM 682 O O . LEU A 1 85 ? -12.898 3.393 41.690 1.00 76.00 85 LEU A O 1
ATOM 686 N N . GLY A 1 86 ? -12.847 4.464 43.665 1.00 73.88 86 GLY A N 1
ATOM 687 C CA . GLY A 1 86 ? -11.831 5.443 43.271 1.00 73.88 86 GLY A CA 1
ATOM 688 C C . GLY A 1 86 ? -10.456 4.815 43.003 1.00 73.88 86 GLY A C 1
ATOM 689 O O . GLY A 1 86 ? -10.214 3.652 43.328 1.00 73.88 86 GLY A O 1
ATOM 690 N N . ASP A 1 87 ? -9.541 5.625 42.459 1.00 64.12 87 ASP A N 1
ATOM 691 C CA . ASP A 1 87 ? -8.183 5.280 41.976 1.00 64.12 87 ASP A CA 1
ATOM 692 C C . ASP A 1 87 ? -7.270 4.524 42.969 1.00 64.12 87 ASP A C 1
ATOM 694 O O . ASP A 1 87 ? -6.177 4.076 42.629 1.00 64.12 87 ASP A O 1
ATOM 698 N N . SER A 1 88 ? -7.696 4.346 44.217 1.00 59.62 88 SER A N 1
ATOM 699 C CA . SER A 1 88 ? -6.985 3.567 45.228 1.00 59.62 88 SER A CA 1
ATOM 700 C C . SER A 1 88 ? -7.140 2.046 45.072 1.00 59.62 88 SER A C 1
ATOM 702 O O . SER A 1 88 ? -6.410 1.301 45.726 1.00 59.62 88 SER A O 1
ATOM 704 N N . ALA A 1 89 ? -8.035 1.558 44.204 1.00 55.44 89 ALA A N 1
ATOM 705 C CA . ALA A 1 89 ? -8.280 0.120 44.027 1.00 55.44 89 ALA A CA 1
ATOM 706 C C . ALA A 1 89 ? -7.188 -0.629 43.232 1.00 55.44 89 ALA A C 1
ATOM 708 O O . ALA A 1 89 ? -7.164 -1.859 43.242 1.00 55.44 89 ALA A O 1
ATOM 709 N N . SER A 1 90 ? -6.258 0.078 42.580 1.00 53.38 90 SER A N 1
ATOM 710 C CA . SER A 1 90 ? -5.135 -0.526 41.844 1.00 53.38 90 SER A CA 1
ATOM 711 C C . SER A 1 90 ? -3.789 -0.391 42.555 1.00 53.38 90 SER A C 1
ATOM 713 O O . SER A 1 90 ? -2.738 -0.446 41.910 1.00 53.38 90 SER A O 1
ATOM 715 N N . ALA A 1 91 ? -3.781 -0.242 43.883 1.00 55.47 91 ALA A N 1
ATOM 716 C CA . ALA A 1 91 ? -2.567 -0.460 44.657 1.00 55.47 91 ALA A CA 1
ATOM 717 C C . ALA A 1 91 ? -2.151 -1.934 44.510 1.00 55.47 91 ALA A C 1
ATOM 719 O O . ALA A 1 91 ? -2.666 -2.826 45.183 1.00 55.47 91 ALA A O 1
ATOM 720 N N . ARG A 1 92 ? -1.234 -2.178 43.563 1.00 56.34 92 ARG A N 1
ATOM 721 C CA . ARG A 1 92 ? -0.439 -3.402 43.411 1.00 56.34 92 ARG A CA 1
ATOM 722 C C . ARG A 1 92 ? -0.105 -3.917 44.818 1.00 56.34 92 ARG A C 1
ATOM 724 O O . ARG A 1 92 ? 0.407 -3.114 45.598 1.00 56.34 92 ARG A O 1
ATOM 731 N N . PRO A 1 93 ? -0.411 -5.181 45.172 1.00 57.97 93 PRO A N 1
ATOM 732 C CA . PRO A 1 93 ? -0.143 -5.669 46.515 1.00 57.97 93 PRO A CA 1
ATOM 733 C C . PRO A 1 93 ? 1.346 -5.478 46.776 1.00 57.97 93 PRO A C 1
ATOM 735 O O . PRO A 1 93 ? 2.181 -6.021 46.051 1.00 57.97 93 PRO A O 1
ATOM 738 N N . ASP A 1 94 ? 1.645 -4.618 47.745 1.00 61.06 94 ASP A N 1
ATOM 739 C CA . ASP A 1 94 ? 2.993 -4.322 48.191 1.00 61.06 94 ASP A CA 1
ATOM 740 C C . ASP A 1 94 ? 3.666 -5.657 48.520 1.00 61.06 94 ASP A C 1
ATOM 742 O O . ASP A 1 94 ? 3.279 -6.371 49.448 1.00 61.06 94 ASP A O 1
ATOM 746 N N . THR A 1 95 ? 4.649 -6.043 47.709 1.00 60.06 95 THR A N 1
ATOM 747 C CA . THR A 1 95 ? 5.478 -7.236 47.900 1.00 60.06 95 THR A CA 1
ATOM 748 C C . THR A 1 95 ? 6.452 -7.044 49.069 1.00 60.06 95 THR A C 1
ATOM 750 O O . THR A 1 95 ? 7.589 -7.498 49.019 1.00 60.06 95 THR A O 1
ATOM 753 N N . SER A 1 96 ? 6.010 -6.386 50.141 1.00 61.84 96 SER A N 1
ATOM 754 C CA . SER A 1 96 ? 6.687 -6.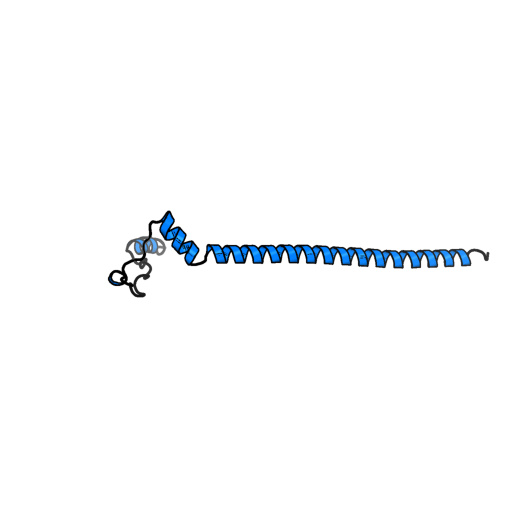256 51.432 1.00 61.84 96 SER A CA 1
ATOM 755 C C . SER A 1 96 ? 6.195 -7.296 52.449 1.00 61.84 96 SER A C 1
ATOM 757 O O . SER A 1 96 ? 6.455 -7.203 53.651 1.00 61.84 96 SER A O 1
ATOM 759 N N . GLY A 1 97 ? 5.503 -8.339 51.980 1.00 70.62 97 GLY A N 1
ATOM 760 C CA . GLY A 1 97 ? 5.172 -9.501 52.794 1.00 70.62 97 GLY A CA 1
ATOM 761 C C . GLY A 1 97 ? 6.434 -10.176 53.342 1.00 70.62 97 GLY A C 1
ATOM 762 O O . GLY A 1 97 ? 7.459 -10.259 52.668 1.00 70.62 97 GLY A O 1
ATOM 763 N N . TRP A 1 98 ? 6.347 -10.705 54.564 1.00 72.94 98 TRP A N 1
ATOM 764 C CA . TRP A 1 98 ? 7.428 -11.393 55.291 1.00 72.94 98 TRP A CA 1
ATOM 765 C C . TRP A 1 98 ? 8.206 -12.447 54.469 1.00 72.94 98 TRP A C 1
ATOM 767 O O . TRP A 1 98 ? 9.374 -12.708 54.754 1.00 72.94 98 TRP A O 1
ATOM 777 N N . LEU A 1 99 ? 7.582 -13.010 53.427 1.00 68.38 99 LEU A N 1
ATOM 778 C CA . LEU A 1 99 ? 8.192 -13.914 52.450 1.00 68.38 99 LEU A CA 1
ATOM 779 C C . LEU A 1 99 ? 9.331 -13.259 51.652 1.00 68.38 99 LEU A C 1
ATOM 781 O O . LEU A 1 99 ? 10.369 -13.889 51.480 1.00 68.38 99 LEU A O 1
ATOM 785 N N . ALA A 1 100 ? 9.195 -12.001 51.219 1.00 70.12 100 ALA A N 1
ATOM 786 C CA . ALA A 1 100 ? 10.250 -11.294 50.483 1.00 70.12 100 ALA A CA 1
ATOM 787 C C . ALA A 1 100 ? 11.511 -11.096 51.347 1.00 70.12 100 ALA A C 1
ATOM 789 O O . ALA A 1 100 ? 12.629 -11.339 50.894 1.00 70.12 100 ALA A O 1
ATOM 790 N N . ARG A 1 101 ? 11.326 -10.794 52.641 1.00 66.44 101 ARG A N 1
ATOM 791 C CA . ARG A 1 101 ? 12.418 -10.663 53.626 1.00 66.44 101 ARG A CA 1
ATOM 792 C C . ARG A 1 101 ? 13.184 -11.966 53.880 1.00 66.44 101 ARG A C 1
ATOM 794 O O . ARG A 1 101 ? 14.356 -11.919 54.249 1.00 66.44 101 ARG A O 1
ATOM 801 N N . MET A 1 102 ? 12.546 -13.123 53.699 1.00 70.75 102 MET A N 1
ATOM 802 C CA . MET A 1 102 ? 13.201 -14.428 53.870 1.00 70.75 102 MET A CA 1
ATOM 803 C C . MET A 1 102 ? 14.165 -14.753 52.725 1.00 70.75 102 MET A C 1
ATOM 805 O O . MET A 1 102 ? 15.179 -15.408 52.963 1.00 70.75 102 MET A O 1
ATOM 809 N N . PHE A 1 103 ? 13.879 -14.284 51.508 1.00 70.31 103 PHE A N 1
ATOM 810 C CA . PHE A 1 103 ? 14.757 -14.499 50.356 1.00 70.31 103 PHE A CA 1
ATOM 811 C C . PHE A 1 103 ? 15.904 -13.481 50.294 1.00 70.31 103 PHE A C 1
ATOM 813 O O . PHE A 1 103 ? 17.015 -13.858 49.936 1.00 70.31 103 PHE A O 1
ATOM 820 N N . GLU A 1 104 ? 15.689 -12.243 50.746 1.00 67.62 104 GLU A N 1
ATOM 821 C CA . GLU A 1 104 ? 16.729 -11.200 50.793 1.00 67.62 104 GLU A CA 1
ATOM 822 C C . GLU A 1 104 ? 17.840 -11.511 51.815 1.00 67.62 104 GLU A C 1
ATOM 824 O O . GLU A 1 104 ? 19.024 -11.278 51.571 1.00 67.62 104 GLU A O 1
ATOM 829 N N . LYS A 1 105 ? 17.493 -12.142 52.946 1.00 61.91 105 LYS A N 1
ATOM 830 C CA . LYS A 1 105 ? 18.463 -12.486 54.001 1.00 61.91 105 LYS A CA 1
ATOM 831 C C . LYS A 1 105 ? 19.476 -13.570 53.593 1.00 61.91 105 LYS A C 1
ATOM 833 O O . LYS A 1 105 ? 20.422 -13.819 54.336 1.00 61.91 105 LYS A O 1
ATOM 838 N N . LYS A 1 106 ? 19.311 -14.218 52.433 1.00 60.62 106 LYS A N 1
ATOM 839 C CA . LYS A 1 106 ? 20.209 -15.294 51.984 1.00 60.62 106 LYS A CA 1
ATOM 840 C C . LYS A 1 106 ? 21.374 -14.823 51.103 1.00 60.62 106 LYS A C 1
ATOM 842 O O . LYS A 1 106 ? 22.272 -15.622 50.861 1.00 60.62 106 LYS A O 1
ATOM 847 N N . GLU A 1 107 ? 21.390 -13.559 50.672 1.00 59.16 107 GLU A N 1
ATOM 848 C CA . GLU A 1 107 ? 22.465 -13.008 49.822 1.00 59.16 107 GLU A CA 1
ATOM 849 C C . GLU A 1 107 ? 23.459 -12.094 50.565 1.00 59.16 107 GLU A C 1
ATOM 851 O O . GLU A 1 107 ? 24.500 -11.749 50.014 1.00 59.16 107 GLU A O 1
ATOM 856 N N . SER A 1 108 ? 23.216 -11.753 51.837 1.00 57.16 108 SER A N 1
ATOM 857 C CA . SER A 1 108 ? 24.152 -10.976 52.670 1.00 57.16 108 SER A CA 1
ATOM 858 C C . SER A 1 108 ? 24.766 -11.843 53.772 1.00 57.16 108 SER A C 1
ATOM 860 O O . SER A 1 108 ? 24.472 -11.707 54.959 1.00 57.16 108 SER A O 1
ATOM 862 N N . GLY A 1 109 ? 25.587 -12.801 53.355 1.00 51.19 109 GLY A N 1
ATOM 863 C CA . GLY A 1 109 ? 26.325 -13.687 54.248 1.00 51.19 109 GLY A CA 1
ATOM 864 C C . GLY A 1 109 ? 27.568 -14.231 53.563 1.00 51.19 109 GLY A C 1
ATOM 865 O O . GLY A 1 109 ? 27.595 -15.403 53.197 1.00 51.19 109 GLY A O 1
ATOM 866 N N . ASN A 1 110 ? 28.561 -13.358 53.381 1.00 41.56 110 ASN A N 1
ATOM 867 C CA . ASN A 1 110 ? 29.966 -13.724 53.212 1.00 41.56 110 ASN A CA 1
ATOM 868 C C . ASN A 1 110 ? 30.766 -13.114 54.360 1.00 41.56 110 ASN A C 1
ATOM 870 O O . ASN A 1 110 ? 30.671 -11.875 54.516 1.00 41.56 110 ASN A O 1
#

Foldseek 3Di:
DPPVVVVVVVVVVVVVVVVVVVVVVVVVVVVVVVVVVVVVVVVVVVVVVVVVVVVCVCPPPVNVVVCCCPPVVDDDDDPVPDDDDDPVPPPDPPPPPPVVVVVVVVPPDD

Sequence (110 aa):
MERRFPIYGLLMLGLLASVMVFERVYATHMGKAVADAREDLKFRQARNEHMQMELEQLKSPSSVEQMAHDRLGMVYPDPDRVLALGDSASARPDTSGWLARMFEKKESGN

Radius of gyration: 38.29 Å; chains: 1; bounding box: 73×21×105 Å